Protein AF-A0A7C2ALG6-F1 (afdb_monomer_lite)

Sequence (83 aa):
MPVKRLNIELPLDQYEFLRKEATARGIAISRLIRELIAKHRQSLTEELKKTYKNDPWFRRRGSFDGPDDLAEKHDFYLYGKNR

Foldseek 3Di:
DDDDDDDDDDDPVVVVVLVVVCVVVVHDSVVVVVVVVVVVLVVDDVVVVQDCVNPPVSVCVVVDPDDPDCPVCVCCVPPNPPD

Radius of gyration: 23.99 Å; chains: 1; bounding box: 39×23×70 Å

Organism: Desulfofervidus auxilii (NCBI:txid1621989)

Secondary structure (DSSP, 8-state):
-----------HHHHHHHHHHHHHTT--HHHHHHHHHHHHHHTS-HHHH--GGG-HHHHTTT-----S-SSTTHHHHHH----

pLDDT: mean 79.03, std 14.75, range [47.81, 97.06]

Structure (mmCIF, N/CA/C/O backbone):
data_AF-A0A7C2ALG6-F1
#
_entry.id   AF-A0A7C2ALG6-F1
#
loop_
_atom_site.group_PDB
_atom_site.id
_atom_site.type_symbol
_atom_site.label_atom_id
_atom_site.label_alt_id
_atom_site.label_comp_id
_atom_site.label_asym_id
_atom_site.label_entity_id
_atom_site.label_seq_id
_atom_site.pdbx_PDB_ins_code
_atom_site.Cartn_x
_atom_site.Cartn_y
_atom_site.Cartn_z
_atom_site.occupancy
_atom_site.B_iso_or_equiv
_atom_site.auth_seq_id
_atom_site.auth_comp_id
_atom_site.auth_asym_id
_atom_site.auth_atom_id
_atom_site.pdbx_PDB_model_num
ATOM 1 N N . MET A 1 1 ? 2.099 13.673 -11.916 1.00 58.84 1 MET A N 1
ATOM 2 C CA . MET A 1 1 ? 2.857 12.396 -11.946 1.00 58.84 1 MET A CA 1
ATOM 3 C C . MET A 1 1 ? 2.038 11.366 -12.710 1.00 58.84 1 MET A C 1
ATOM 5 O O . MET A 1 1 ? 0.824 11.405 -12.553 1.00 58.84 1 MET A O 1
ATOM 9 N N . PRO A 1 2 ? 2.638 10.483 -13.527 1.00 75.88 2 PRO A N 1
ATOM 10 C CA . PRO A 1 2 ? 1.890 9.397 -14.160 1.00 75.88 2 PRO A CA 1
ATOM 11 C C . PRO A 1 2 ? 1.294 8.487 -13.077 1.00 75.88 2 PRO A C 1
ATOM 13 O O . PRO A 1 2 ? 2.009 8.064 -12.168 1.00 75.88 2 PRO A O 1
ATOM 16 N N . VAL A 1 3 ? -0.012 8.223 -13.152 1.00 80.06 3 VAL A N 1
ATOM 17 C CA . VAL A 1 3 ? -0.741 7.367 -12.203 1.00 80.06 3 VAL A CA 1
ATOM 18 C C . VAL A 1 3 ? -1.169 6.101 -12.934 1.00 80.06 3 VAL A C 1
ATOM 20 O O . VAL A 1 3 ? -1.822 6.181 -13.971 1.00 80.06 3 VAL A O 1
ATOM 23 N N . LYS A 1 4 ? -0.818 4.932 -12.392 1.00 85.31 4 LYS A N 1
ATOM 24 C CA . LYS A 1 4 ? -1.270 3.630 -12.899 1.00 85.31 4 LYS A CA 1
ATOM 25 C C . LYS A 1 4 ? -2.356 3.085 -11.972 1.00 85.31 4 LYS A C 1
ATOM 27 O O . LYS A 1 4 ? -2.159 3.060 -10.759 1.00 85.31 4 LYS A O 1
ATOM 32 N N . ARG A 1 5 ? -3.499 2.674 -12.531 1.00 89.44 5 ARG A N 1
ATOM 33 C CA . ARG A 1 5 ? -4.554 1.980 -11.775 1.00 89.44 5 ARG A CA 1
ATOM 34 C C . ARG A 1 5 ? -4.137 0.524 -11.567 1.00 89.44 5 ARG A C 1
ATOM 36 O O . ARG A 1 5 ? -3.693 -0.121 -12.514 1.00 89.44 5 ARG A O 1
ATOM 43 N N . LEU A 1 6 ? -4.257 0.044 -10.335 1.00 90.56 6 LEU A N 1
ATOM 44 C CA . LEU A 1 6 ? -3.967 -1.329 -9.939 1.00 90.56 6 LEU A CA 1
ATOM 45 C C . LEU A 1 6 ? -5.139 -1.829 -9.095 1.00 90.56 6 LEU A C 1
ATOM 47 O O . LEU A 1 6 ? -5.527 -1.153 -8.143 1.00 90.56 6 LEU A O 1
ATOM 51 N N . ASN A 1 7 ? -5.670 -2.996 -9.446 1.00 92.94 7 ASN A N 1
ATOM 52 C CA . ASN A 1 7 ? -6.629 -3.718 -8.619 1.00 92.94 7 ASN A CA 1
ATOM 53 C C . ASN A 1 7 ? -5.844 -4.732 -7.786 1.00 92.94 7 ASN A C 1
ATOM 55 O O . ASN A 1 7 ? -4.992 -5.433 -8.329 1.00 92.94 7 ASN A O 1
ATOM 59 N N . ILE A 1 8 ? -6.104 -4.770 -6.484 1.00 90.38 8 ILE A N 1
ATOM 60 C CA . ILE A 1 8 ? -5.476 -5.705 -5.551 1.00 90.38 8 ILE A CA 1
ATOM 61 C C . ILE A 1 8 ? -6.566 -6.489 -4.838 1.00 90.38 8 ILE A C 1
ATOM 63 O O . ILE A 1 8 ? -7.581 -5.918 -4.437 1.00 90.38 8 ILE A O 1
ATOM 67 N N . GLU A 1 9 ? -6.346 -7.786 -4.683 1.00 94.06 9 GLU A N 1
ATOM 68 C CA . GLU A 1 9 ? -7.168 -8.619 -3.818 1.00 94.06 9 GLU A CA 1
ATOM 69 C C . GLU A 1 9 ? -6.627 -8.521 -2.393 1.00 94.06 9 GLU A C 1
ATOM 71 O O . GLU A 1 9 ? -5.418 -8.594 -2.165 1.00 94.06 9 GLU A O 1
ATOM 76 N N . LEU A 1 10 ? -7.528 -8.305 -1.438 1.00 92.81 10 LEU A N 1
ATOM 77 C CA . LEU A 1 10 ? -7.207 -8.207 -0.021 1.00 92.81 10 LEU A CA 1
ATOM 78 C C . LEU A 1 10 ? -8.097 -9.182 0.750 1.00 92.81 10 LEU A C 1
ATOM 80 O O . LEU A 1 10 ? -9.305 -9.206 0.499 1.00 92.81 10 LEU A O 1
ATOM 84 N N . PRO A 1 11 ? -7.543 -9.942 1.711 1.00 97.06 11 PRO A N 1
ATOM 85 C CA . PRO A 1 11 ? -8.351 -10.669 2.679 1.00 97.06 11 PRO A CA 1
ATOM 86 C C . PRO A 1 11 ? -9.346 -9.730 3.370 1.00 97.06 11 PRO A C 1
ATOM 88 O O . PRO A 1 11 ? -9.012 -8.580 3.677 1.00 97.06 11 PRO A O 1
ATOM 91 N N . LEU A 1 12 ? -10.553 -10.231 3.641 1.00 95.12 12 LEU A N 1
ATOM 92 C CA . LEU A 1 12 ? -11.650 -9.429 4.191 1.00 95.12 12 LEU A CA 1
ATOM 93 C C . LEU A 1 12 ? -11.245 -8.719 5.490 1.00 95.12 12 LEU A C 1
ATOM 95 O O . LEU A 1 12 ? -11.454 -7.515 5.624 1.00 95.12 12 LEU A O 1
ATOM 99 N N . ASP A 1 13 ? -10.569 -9.432 6.388 1.00 96.12 13 ASP A N 1
ATOM 100 C CA . ASP A 1 13 ? -10.123 -8.904 7.680 1.00 96.12 13 ASP A CA 1
ATOM 101 C C . ASP A 1 13 ? -9.174 -7.703 7.525 1.00 96.12 13 ASP A C 1
ATOM 103 O O . ASP A 1 13 ? -9.262 -6.716 8.261 1.00 96.12 13 ASP A O 1
ATOM 107 N N . GLN A 1 14 ? -8.288 -7.743 6.522 1.00 93.75 14 GLN A N 1
ATOM 108 C CA . GLN A 1 14 ? -7.361 -6.646 6.234 1.00 93.75 14 GLN A CA 1
ATOM 109 C C . GLN A 1 14 ? -8.099 -5.433 5.665 1.00 93.75 14 GLN A C 1
ATOM 111 O O . GLN A 1 14 ? -7.788 -4.292 6.014 1.00 93.75 14 GLN A O 1
ATOM 116 N N . TYR A 1 15 ? -9.096 -5.668 4.812 1.00 94.75 15 TYR A N 1
ATOM 117 C CA . TYR A 1 15 ? -9.946 -4.601 4.297 1.00 94.75 15 TYR A CA 1
ATOM 118 C C . TYR A 1 15 ? -10.748 -3.931 5.420 1.00 94.75 15 TYR A C 1
ATOM 120 O O . TYR A 1 15 ? -10.798 -2.699 5.488 1.00 94.75 15 TYR A O 1
ATOM 128 N N . GLU A 1 16 ? -11.339 -4.711 6.327 1.00 95.94 16 GLU A N 1
ATOM 129 C CA . GLU A 1 16 ? -12.084 -4.169 7.464 1.00 95.94 16 GLU A CA 1
ATOM 130 C C . GLU A 1 16 ? -11.204 -3.332 8.387 1.00 95.94 16 GLU A C 1
ATOM 132 O O . GLU A 1 16 ? -11.611 -2.245 8.810 1.00 95.94 16 GLU A O 1
ATOM 137 N N . PHE A 1 17 ? -9.992 -3.811 8.671 1.00 95.31 17 PHE A N 1
ATOM 138 C CA . PHE A 1 17 ? -9.006 -3.065 9.442 1.00 95.31 17 PHE A CA 1
ATOM 139 C C . PHE A 1 17 ? -8.691 -1.716 8.781 1.00 95.31 17 PHE A C 1
ATOM 141 O O . PHE A 1 17 ? -8.852 -0.668 9.413 1.00 95.31 17 PHE A O 1
ATOM 148 N N . LEU A 1 18 ? -8.335 -1.725 7.490 1.00 94.56 18 LEU A N 1
ATOM 149 C CA . LEU A 1 18 ? -8.029 -0.507 6.733 1.00 94.56 18 LEU A CA 1
ATOM 150 C C . LEU A 1 18 ? -9.211 0.463 6.706 1.00 94.56 18 LEU A C 1
ATOM 152 O O . LEU A 1 18 ? -9.019 1.675 6.807 1.00 94.56 18 LEU A O 1
ATOM 156 N N . ARG A 1 19 ? -10.439 -0.051 6.582 1.00 95.00 19 ARG A N 1
ATOM 15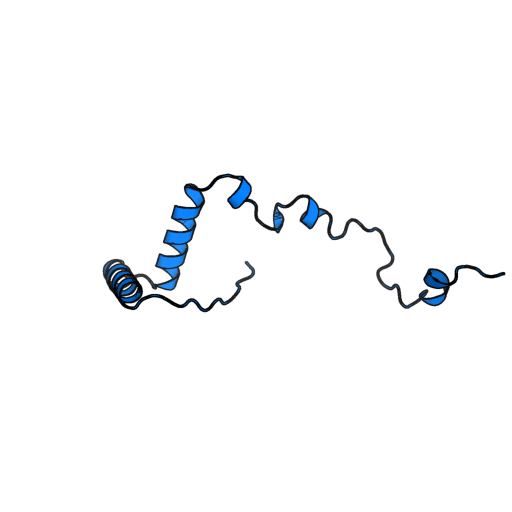7 C CA . ARG A 1 19 ? -11.657 0.761 6.606 1.00 95.00 19 ARG A CA 1
ATOM 158 C C . ARG A 1 19 ? -11.838 1.442 7.962 1.00 95.00 19 ARG A C 1
ATOM 160 O O . ARG A 1 19 ? -12.021 2.657 7.987 1.00 95.00 19 ARG A O 1
ATOM 167 N N . LYS A 1 20 ? -11.761 0.695 9.069 1.00 96.50 20 LYS A N 1
ATOM 168 C CA . LYS A 1 20 ? -11.904 1.238 10.433 1.00 96.50 20 LYS A CA 1
ATOM 169 C C . LYS A 1 20 ? -10.842 2.298 10.721 1.00 96.50 20 LYS A C 1
ATOM 171 O O . LYS A 1 20 ? -11.170 3.374 11.215 1.00 96.50 20 LYS A O 1
ATOM 176 N N . GLU A 1 21 ? -9.594 2.024 10.353 1.00 95.69 21 GLU A N 1
ATOM 177 C CA . GLU A 1 21 ? -8.481 2.956 10.540 1.00 95.69 21 GLU A CA 1
ATOM 178 C C . GLU A 1 21 ? -8.648 4.232 9.702 1.00 95.69 21 GLU A C 1
ATOM 180 O O . GLU A 1 21 ? -8.482 5.341 10.214 1.00 95.69 21 GLU A O 1
ATOM 185 N N . ALA A 1 22 ? -9.020 4.096 8.428 1.00 95.62 22 ALA A N 1
ATOM 186 C CA . ALA A 1 22 ? -9.263 5.232 7.545 1.00 95.62 22 ALA A CA 1
ATOM 187 C C . ALA A 1 22 ? -10.415 6.113 8.060 1.00 95.62 22 ALA A C 1
ATOM 189 O O . ALA A 1 22 ? -10.287 7.339 8.076 1.00 95.62 22 ALA A O 1
ATOM 190 N N . THR A 1 23 ? -11.501 5.498 8.544 1.00 95.69 23 THR A N 1
ATOM 191 C CA . THR A 1 23 ? -12.631 6.207 9.161 1.00 95.69 23 THR A CA 1
ATOM 192 C C . THR A 1 23 ? -12.214 6.937 10.434 1.00 95.69 23 THR A C 1
ATOM 194 O O . THR A 1 23 ? -12.509 8.122 10.558 1.00 95.69 23 THR A O 1
ATOM 197 N N . ALA A 1 24 ? -11.483 6.283 11.341 1.00 96.12 24 ALA A N 1
ATOM 198 C CA . ALA A 1 24 ? -11.012 6.906 12.581 1.00 96.12 24 ALA A CA 1
ATOM 199 C C . ALA A 1 24 ? -10.107 8.124 12.324 1.00 96.12 24 ALA A C 1
ATOM 201 O O . ALA A 1 24 ? -10.127 9.090 13.081 1.00 96.12 24 ALA A O 1
ATOM 202 N N . ARG A 1 25 ? -9.333 8.093 11.234 1.00 94.19 25 ARG A N 1
ATOM 203 C CA . ARG A 1 25 ? -8.442 9.185 10.811 1.00 94.19 25 ARG A CA 1
ATOM 204 C C . ARG A 1 25 ? -9.113 10.229 9.910 1.00 94.19 25 ARG A C 1
ATOM 206 O O . ARG A 1 25 ? -8.473 11.224 9.580 1.00 94.19 25 ARG A O 1
ATOM 213 N N . GLY A 1 26 ? -10.351 10.006 9.467 1.00 95.50 26 GLY A N 1
ATOM 214 C CA . GLY A 1 26 ? -11.052 10.897 8.536 1.00 95.50 26 GLY A CA 1
ATOM 215 C C . GLY A 1 26 ? -10.403 10.992 7.147 1.00 95.50 26 GLY A C 1
ATOM 216 O O . GLY A 1 26 ? -10.499 12.026 6.488 1.00 95.50 26 GLY A O 1
ATOM 217 N N . ILE A 1 27 ? -9.715 9.940 6.692 1.00 95.44 27 ILE A N 1
ATOM 218 C CA . ILE A 1 27 ? -9.025 9.916 5.393 1.00 95.44 27 ILE A CA 1
ATOM 219 C C . ILE A 1 27 ? -9.563 8.812 4.485 1.00 95.44 27 ILE A C 1
ATOM 221 O O . ILE A 1 27 ? -10.161 7.838 4.927 1.00 95.44 27 ILE A O 1
ATOM 225 N N . ALA A 1 28 ? -9.311 8.933 3.182 1.00 94.31 28 ALA A N 1
ATOM 226 C CA . ALA A 1 28 ? -9.627 7.869 2.236 1.00 94.31 28 ALA A CA 1
ATOM 227 C C . ALA A 1 28 ? -8.696 6.656 2.421 1.00 94.31 28 ALA A C 1
ATOM 229 O O . ALA A 1 28 ? -7.485 6.821 2.586 1.00 94.31 28 ALA A O 1
ATOM 230 N N . ILE A 1 29 ? -9.227 5.441 2.244 1.00 92.75 29 ILE A N 1
ATOM 231 C CA . ILE A 1 29 ? -8.445 4.188 2.258 1.00 92.75 29 ILE A CA 1
ATOM 232 C C . ILE A 1 29 ? -7.265 4.262 1.274 1.00 92.75 29 ILE A C 1
ATOM 234 O O . ILE A 1 29 ? -6.147 3.874 1.597 1.00 92.75 29 ILE A O 1
ATOM 238 N N . SER A 1 30 ? -7.469 4.852 0.091 1.00 91.94 30 SER A N 1
ATOM 239 C CA . SER A 1 30 ? -6.394 5.029 -0.897 1.00 91.94 30 SER A CA 1
ATOM 240 C C . SER A 1 30 ? -5.254 5.927 -0.404 1.00 91.94 30 SER A C 1
ATOM 242 O O . SER A 1 30 ? -4.105 5.734 -0.798 1.00 91.94 30 SER A O 1
ATOM 244 N N . ARG A 1 31 ? -5.544 6.915 0.454 1.00 93.69 31 ARG A N 1
ATOM 245 C CA . ARG A 1 31 ? -4.523 7.757 1.089 1.00 93.69 31 ARG A CA 1
ATOM 246 C C . ARG A 1 31 ? -3.763 6.966 2.150 1.00 93.69 31 ARG A C 1
ATOM 248 O O . ARG A 1 31 ? -2.539 6.985 2.110 1.00 93.69 31 ARG A O 1
ATOM 255 N N . LEU A 1 32 ? -4.473 6.224 2.997 1.00 94.56 32 LEU A N 1
ATOM 256 C CA . LEU A 1 32 ? -3.868 5.356 4.009 1.00 94.56 32 LEU A CA 1
ATOM 257 C C . LEU A 1 32 ? -2.913 4.331 3.377 1.00 94.56 32 LEU A C 1
ATOM 259 O O . LEU A 1 32 ? -1.763 4.224 3.791 1.00 94.56 32 LEU A O 1
ATOM 263 N N . ILE A 1 33 ? -3.338 3.651 2.307 1.00 93.50 33 ILE A N 1
ATOM 264 C CA . ILE A 1 33 ? -2.489 2.699 1.570 1.00 93.50 33 ILE A CA 1
ATOM 265 C C . ILE A 1 33 ? -1.222 3.387 1.039 1.00 93.50 33 ILE A C 1
ATOM 267 O O . ILE A 1 33 ? -0.124 2.851 1.175 1.00 93.50 33 ILE A O 1
ATOM 271 N N . ARG A 1 34 ? -1.337 4.593 0.466 1.00 92.62 34 ARG A N 1
ATOM 272 C CA . ARG A 1 34 ? -0.166 5.353 -0.010 1.00 92.62 34 ARG A CA 1
ATOM 273 C C . ARG A 1 34 ? 0.791 5.726 1.125 1.00 92.62 34 ARG A C 1
ATOM 275 O O . ARG A 1 34 ? 2.000 5.647 0.927 1.00 92.62 34 ARG A O 1
ATOM 282 N N . GLU A 1 35 ? 0.272 6.107 2.289 1.00 93.50 35 GLU A N 1
ATOM 283 C CA . GLU A 1 35 ? 1.078 6.416 3.477 1.00 93.50 35 GLU A CA 1
ATOM 284 C C . GLU A 1 35 ? 1.806 5.171 4.002 1.00 93.50 35 GLU A C 1
ATOM 286 O O . GLU A 1 35 ? 3.003 5.237 4.286 1.00 93.50 35 GLU A O 1
ATOM 291 N N . LEU A 1 36 ? 1.130 4.018 4.045 1.00 92.81 36 LEU A N 1
ATOM 292 C CA . LEU A 1 36 ? 1.736 2.738 4.421 1.00 92.81 36 LEU A CA 1
ATOM 293 C C . LEU A 1 36 ? 2.854 2.332 3.453 1.00 92.81 36 LEU A C 1
ATOM 295 O O . LEU A 1 36 ? 3.944 1.974 3.897 1.00 92.81 36 LEU A O 1
ATOM 299 N N . ILE A 1 37 ? 2.627 2.462 2.142 1.00 91.69 37 ILE A N 1
ATOM 300 C CA . 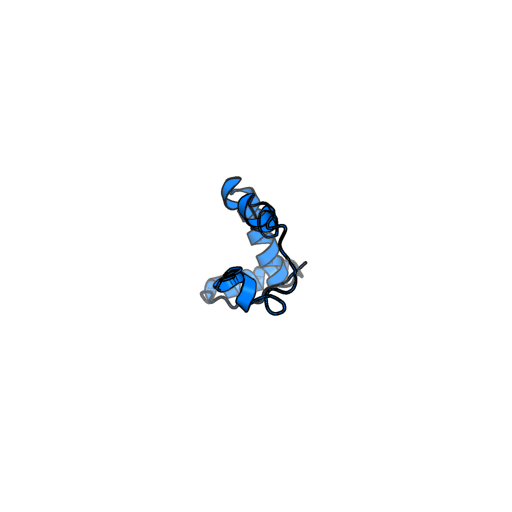ILE A 1 37 ? 3.654 2.204 1.119 1.00 91.69 37 ILE A CA 1
ATOM 301 C C . ILE A 1 37 ? 4.847 3.147 1.305 1.00 91.69 37 ILE A C 1
ATOM 303 O O . ILE A 1 37 ? 5.996 2.709 1.244 1.00 91.69 37 ILE A O 1
ATOM 307 N N . ALA A 1 38 ? 4.601 4.437 1.548 1.00 90.06 38 ALA A N 1
ATOM 308 C CA . ALA A 1 38 ? 5.664 5.417 1.755 1.00 90.06 38 ALA A CA 1
ATOM 309 C C . ALA A 1 38 ? 6.490 5.107 3.012 1.00 90.06 38 ALA A C 1
ATOM 311 O O . ALA A 1 38 ? 7.720 5.142 2.956 1.00 90.06 38 ALA A O 1
ATOM 312 N N . LYS A 1 39 ? 5.828 4.745 4.117 1.00 91.94 39 LYS A N 1
ATOM 313 C CA . LYS A 1 39 ? 6.482 4.340 5.366 1.00 91.94 39 LYS A CA 1
ATOM 314 C C . LYS A 1 39 ? 7.305 3.068 5.171 1.00 91.94 39 LYS A C 1
ATOM 316 O O . LYS A 1 39 ? 8.462 3.021 5.574 1.00 91.94 39 LYS A O 1
ATOM 321 N N . HIS A 1 40 ? 6.752 2.063 4.494 1.00 89.38 40 HIS A N 1
ATOM 322 C CA . HIS A 1 40 ? 7.483 0.836 4.191 1.00 89.38 40 HIS A CA 1
ATOM 323 C C . HIS A 1 40 ? 8.709 1.114 3.311 1.00 89.38 40 HIS A C 1
ATOM 325 O O . HIS A 1 40 ? 9.802 0.637 3.608 1.00 89.38 40 HIS A O 1
ATOM 331 N N . ARG A 1 41 ? 8.581 1.982 2.299 1.00 86.88 41 ARG A N 1
ATOM 332 C CA . ARG A 1 41 ? 9.698 2.378 1.429 1.00 86.88 41 ARG A CA 1
ATOM 333 C C . ARG A 1 41 ? 10.875 2.981 2.198 1.00 86.88 41 ARG A C 1
ATOM 335 O O . ARG A 1 41 ? 12.011 2.777 1.783 1.00 86.88 41 ARG A O 1
ATOM 342 N N . GLN A 1 42 ? 10.638 3.703 3.295 1.00 86.75 42 GLN A N 1
ATOM 343 C CA . GLN A 1 42 ? 11.718 4.259 4.122 1.00 86.75 42 GLN A CA 1
ATOM 344 C C . GLN A 1 42 ? 12.589 3.165 4.753 1.00 86.75 42 GLN A C 1
ATOM 346 O O . GLN A 1 42 ? 13.795 3.359 4.873 1.00 86.75 42 GLN A O 1
ATOM 351 N N . SER A 1 43 ? 11.992 2.017 5.087 1.00 84.81 43 SER A N 1
ATOM 352 C CA . SER A 1 43 ? 12.686 0.873 5.694 1.00 84.81 43 SER A CA 1
ATOM 353 C C . SER A 1 43 ? 13.447 -0.019 4.704 1.00 84.81 43 SER A C 1
ATOM 355 O O . SER A 1 43 ? 14.178 -0.907 5.128 1.00 84.81 43 SER A O 1
ATOM 357 N N . LEU A 1 44 ? 13.293 0.201 3.394 1.00 83.94 44 LEU A N 1
ATOM 358 C CA . LEU A 1 44 ? 13.943 -0.611 2.363 1.00 83.94 44 LEU A CA 1
ATOM 359 C C . LEU A 1 44 ? 15.353 -0.107 2.022 1.00 83.94 44 LEU A C 1
ATOM 361 O O . LEU A 1 44 ? 15.688 1.064 2.224 1.00 83.94 44 LEU A O 1
ATOM 365 N N . THR A 1 45 ? 16.165 -0.994 1.447 1.00 81.38 45 THR A N 1
ATOM 366 C CA . THR A 1 45 ? 17.490 -0.665 0.904 1.00 81.38 45 THR A CA 1
ATOM 367 C C . THR A 1 45 ? 17.391 0.293 -0.287 1.00 81.38 45 THR A C 1
ATOM 369 O O . THR A 1 45 ? 16.381 0.346 -0.995 1.00 81.38 45 THR A O 1
ATOM 372 N N . GLU A 1 46 ? 18.459 1.056 -0.541 1.00 75.12 46 GLU A N 1
ATOM 373 C CA . GLU A 1 46 ? 18.508 2.034 -1.641 1.00 75.12 46 GLU A CA 1
ATOM 374 C C . GLU A 1 46 ? 18.290 1.403 -3.023 1.00 75.12 46 GLU A C 1
ATOM 376 O O . GLU A 1 46 ? 17.731 2.037 -3.917 1.00 75.12 46 GLU A O 1
ATOM 381 N N . GLU A 1 47 ? 18.648 0.130 -3.197 1.00 73.44 47 GLU A N 1
ATOM 382 C CA . GLU A 1 47 ? 18.414 -0.610 -4.439 1.00 73.44 47 GLU A CA 1
ATOM 383 C C . GLU A 1 47 ? 16.926 -0.758 -4.767 1.00 73.44 47 GLU A C 1
ATOM 385 O O . GLU A 1 47 ? 16.529 -0.494 -5.898 1.00 73.44 47 GLU A O 1
ATOM 390 N N . LEU A 1 48 ? 16.090 -1.074 -3.775 1.00 71.06 48 LEU A N 1
ATOM 391 C CA . LEU A 1 48 ? 14.633 -1.175 -3.936 1.00 71.06 48 LEU A CA 1
ATOM 392 C C . LEU A 1 48 ? 13.958 0.199 -4.067 1.00 71.06 48 LEU A C 1
ATOM 394 O O . LEU A 1 48 ? 12.830 0.304 -4.551 1.00 71.06 48 LEU A O 1
ATOM 398 N N . LYS A 1 49 ? 14.640 1.276 -3.660 1.00 72.12 49 LYS A N 1
ATOM 399 C CA . LYS A 1 49 ? 14.161 2.653 -3.852 1.00 72.12 49 LYS A CA 1
ATOM 400 C C . LYS A 1 49 ? 14.446 3.184 -5.255 1.00 72.12 49 LYS A C 1
ATOM 402 O O . LYS A 1 49 ? 13.796 4.174 -5.638 1.00 72.12 49 LYS A O 1
ATOM 407 N N . LYS A 1 50 ? 15.365 2.564 -6.015 1.00 69.56 50 LYS A N 1
ATOM 408 C CA . LYS A 1 50 ? 15.672 2.944 -7.402 1.00 69.56 50 LYS A CA 1
ATOM 409 C C . LYS A 1 50 ? 14.387 2.893 -8.222 1.00 69.56 50 LYS A C 1
ATOM 411 O O . LYS A 1 50 ? 13.721 1.876 -8.355 1.00 69.56 50 LYS A O 1
ATOM 416 N N . THR A 1 51 ? 14.000 4.047 -8.743 1.00 68.75 51 THR A N 1
ATOM 417 C CA . THR A 1 51 ? 12.860 4.162 -9.659 1.00 68.75 51 THR A CA 1
ATOM 418 C C . THR A 1 51 ? 13.366 3.941 -11.080 1.00 68.75 51 THR A C 1
ATOM 420 O O . THR A 1 51 ? 14.505 4.302 -11.355 1.00 68.75 51 THR A O 1
ATOM 423 N N . TYR A 1 52 ? 12.526 3.464 -12.005 1.00 62.72 52 TYR A N 1
ATOM 424 C CA . TYR A 1 52 ? 12.892 3.343 -13.428 1.00 62.72 52 TYR A CA 1
ATOM 425 C C . TYR A 1 52 ? 13.513 4.636 -13.996 1.00 62.72 52 TYR A C 1
ATOM 427 O O . TYR A 1 52 ? 14.431 4.582 -14.791 1.00 62.72 52 TYR A O 1
ATOM 435 N N . LYS A 1 53 ? 13.094 5.822 -13.528 1.00 59.59 53 LYS A N 1
ATOM 436 C CA . LYS A 1 53 ? 13.685 7.119 -13.925 1.00 59.59 53 LYS A CA 1
ATOM 437 C C . LYS A 1 53 ? 15.123 7.360 -13.436 1.00 59.59 53 LYS A C 1
ATOM 439 O O . LYS A 1 53 ? 15.839 8.184 -14.004 1.00 59.59 53 LYS A O 1
ATOM 444 N N . ASN A 1 54 ? 15.517 6.696 -12.355 1.00 63.03 54 ASN A N 1
ATOM 445 C CA . ASN A 1 54 ? 16.844 6.791 -11.744 1.00 63.03 54 ASN A CA 1
ATOM 446 C C . ASN A 1 54 ? 17.744 5.614 -12.134 1.00 63.03 54 ASN A C 1
ATOM 448 O O . ASN A 1 54 ? 18.885 5.565 -11.686 1.00 63.03 54 ASN A O 1
ATOM 452 N N . ASP A 1 55 ? 17.246 4.685 -12.950 1.00 63.66 55 ASP A N 1
ATOM 453 C CA . ASP A 1 55 ? 18.054 3.627 -13.536 1.00 63.66 55 ASP A CA 1
ATOM 454 C C . ASP A 1 55 ? 18.979 4.238 -14.613 1.00 63.66 55 ASP A C 1
ATOM 456 O O . ASP A 1 55 ? 18.480 4.813 -15.591 1.00 63.66 55 ASP A O 1
ATOM 460 N N . PRO A 1 56 ? 20.316 4.147 -14.457 1.00 6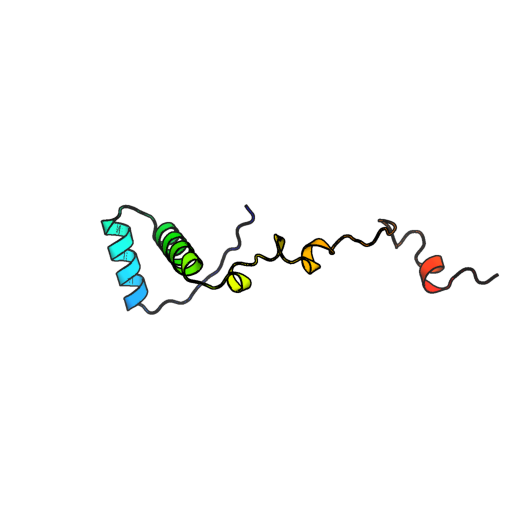6.06 56 PRO A N 1
ATOM 461 C CA . PRO A 1 56 ? 21.270 4.622 -15.457 1.00 66.06 56 PRO A CA 1
ATOM 462 C C . PRO A 1 56 ? 21.032 4.031 -16.853 1.00 66.06 56 PRO A C 1
ATOM 464 O O . PRO A 1 56 ? 21.288 4.706 -17.848 1.00 66.06 56 PRO A O 1
ATOM 467 N N . TRP A 1 57 ? 20.509 2.805 -16.944 1.00 63.41 57 TRP A N 1
ATOM 468 C CA . TRP A 1 57 ? 20.188 2.151 -18.214 1.00 63.41 57 TRP A CA 1
ATOM 469 C C . TRP A 1 57 ? 18.908 2.697 -18.842 1.00 63.41 57 TRP A C 1
ATOM 471 O O . TRP A 1 57 ? 18.843 2.871 -20.056 1.00 63.41 57 TRP A O 1
ATOM 481 N N . PHE A 1 58 ? 17.908 3.046 -18.031 1.00 61.44 58 PHE A N 1
ATOM 482 C CA . PHE A 1 58 ? 16.700 3.704 -18.528 1.00 61.44 58 PHE A CA 1
ATOM 483 C C . PHE A 1 58 ? 16.989 5.135 -18.994 1.00 61.44 58 PHE A C 1
ATOM 485 O O . PHE A 1 58 ? 16.428 5.564 -19.996 1.00 61.44 58 PHE A O 1
ATOM 492 N N . ARG A 1 59 ? 17.907 5.857 -18.334 1.00 60.31 59 ARG A N 1
ATOM 493 C CA . ARG A 1 59 ? 18.396 7.165 -18.817 1.00 60.31 59 ARG A CA 1
ATOM 494 C C . ARG A 1 59 ? 19.164 7.079 -20.140 1.00 60.31 59 ARG A C 1
ATOM 496 O O . ARG A 1 59 ? 19.210 8.077 -20.846 1.00 60.31 59 ARG A O 1
ATOM 503 N N . ARG A 1 60 ? 19.726 5.914 -20.495 1.00 61.41 60 ARG A N 1
ATOM 504 C CA . ARG A 1 60 ? 20.304 5.668 -21.831 1.00 61.41 60 ARG A CA 1
ATOM 505 C C . ARG A 1 60 ? 19.256 5.408 -22.917 1.00 61.41 60 ARG A C 1
ATOM 507 O O . ARG A 1 60 ? 19.621 5.356 -24.090 1.00 61.41 60 ARG A O 1
ATOM 514 N N . ARG A 1 61 ? 17.965 5.237 -22.592 1.00 51.38 61 ARG A N 1
ATOM 515 C CA . ARG A 1 61 ? 16.924 5.217 -23.635 1.00 51.38 61 ARG A CA 1
ATOM 516 C C . ARG A 1 61 ? 16.867 6.606 -24.273 1.00 51.38 61 ARG A C 1
ATOM 518 O O . ARG A 1 61 ? 16.535 7.571 -23.597 1.00 51.38 61 ARG A O 1
ATOM 525 N N . GLY A 1 62 ? 17.216 6.682 -25.556 1.00 52.66 62 GLY A N 1
ATOM 526 C CA . GLY A 1 62 ? 17.395 7.937 -26.294 1.00 52.66 62 GLY A CA 1
ATOM 527 C C . GLY A 1 62 ? 18.858 8.323 -26.539 1.00 52.66 62 GLY A C 1
ATOM 528 O O . GLY A 1 62 ? 19.106 9.313 -27.208 1.00 52.66 62 GLY A O 1
ATOM 529 N N . SER A 1 63 ? 19.840 7.545 -26.066 1.00 53.84 63 SER A N 1
ATOM 530 C CA . SER A 1 63 ? 21.260 7.721 -26.428 1.00 53.84 63 SER A CA 1
ATOM 531 C C . SER A 1 63 ? 21.615 7.095 -27.784 1.00 53.84 63 SER A C 1
ATOM 533 O O . SER A 1 63 ? 22.734 6.622 -27.974 1.00 53.84 63 SER A O 1
ATOM 535 N N . PHE A 1 64 ? 20.658 7.057 -28.708 1.00 59.09 64 PHE A N 1
ATOM 536 C CA . PHE A 1 64 ? 20.912 6.755 -30.108 1.00 59.09 64 PHE A CA 1
ATOM 537 C C . PHE A 1 64 ? 20.669 8.049 -30.869 1.00 59.09 64 PHE A C 1
ATOM 539 O O . PHE A 1 64 ? 19.529 8.482 -30.996 1.00 59.09 64 PHE A O 1
ATOM 546 N N . ASP A 1 65 ? 21.758 8.677 -31.300 1.00 57.59 65 ASP A N 1
ATOM 547 C CA . ASP A 1 65 ? 21.713 9.799 -32.228 1.00 57.59 65 ASP A CA 1
ATOM 548 C C . ASP A 1 65 ? 21.475 9.197 -33.617 1.00 57.59 65 ASP A C 1
ATOM 550 O O . ASP A 1 65 ? 22.392 8.705 -34.279 1.00 57.59 65 ASP A O 1
ATOM 554 N N . GLY A 1 66 ? 20.201 9.049 -33.965 1.00 63.97 66 GLY A N 1
ATOM 555 C CA . GLY A 1 66 ? 19.747 8.360 -35.162 1.00 63.97 66 GLY A CA 1
ATOM 556 C C . GLY A 1 66 ? 18.573 9.111 -35.782 1.00 63.97 66 GLY A C 1
ATOM 557 O O . GLY A 1 66 ? 17.847 9.792 -35.064 1.00 63.97 66 GLY A O 1
ATOM 558 N N . PRO A 1 67 ? 18.397 9.028 -37.107 1.00 63.09 67 PRO A N 1
ATOM 559 C CA . PRO A 1 67 ? 17.346 9.761 -37.800 1.00 63.09 67 PRO A CA 1
ATOM 560 C C . PRO A 1 67 ? 15.960 9.363 -37.277 1.00 63.09 67 PRO A C 1
ATOM 562 O O . PRO A 1 67 ? 15.677 8.176 -37.113 1.00 63.09 67 PRO A O 1
ATOM 565 N N . ASP A 1 68 ? 15.111 10.368 -37.035 1.00 61.91 68 ASP A N 1
ATOM 566 C CA . ASP A 1 68 ? 13.754 10.205 -36.489 1.00 61.91 68 ASP A CA 1
ATOM 567 C C . ASP A 1 68 ? 12.841 9.371 -37.402 1.00 61.91 68 ASP A C 1
ATOM 569 O O . ASP A 1 68 ? 11.919 8.707 -36.926 1.00 61.91 68 ASP A O 1
ATOM 573 N N . ASP A 1 69 ? 13.126 9.374 -38.708 1.00 63.97 69 ASP A N 1
ATOM 574 C CA . ASP A 1 69 ? 12.407 8.601 -39.712 1.00 63.97 69 ASP A CA 1
ATOM 575 C C . ASP A 1 69 ? 13.338 7.607 -40.423 1.00 63.97 69 ASP A C 1
ATOM 577 O O . ASP A 1 69 ? 14.123 7.942 -41.314 1.00 63.97 69 ASP A O 1
ATOM 581 N N . LEU A 1 70 ? 13.248 6.342 -40.009 1.00 65.06 70 LEU A N 1
ATOM 582 C CA . LEU A 1 70 ? 13.959 5.232 -40.644 1.00 65.06 70 LEU A CA 1
ATOM 583 C C . LEU A 1 70 ? 13.254 4.735 -41.919 1.00 65.06 70 LEU A C 1
ATOM 585 O O . LEU A 1 70 ? 13.847 3.946 -42.658 1.00 65.06 70 LEU A O 1
ATOM 589 N N . ALA A 1 71 ? 12.018 5.174 -42.189 1.00 65.75 71 ALA A N 1
ATOM 590 C CA . ALA A 1 71 ? 11.244 4.762 -43.356 1.00 65.75 71 ALA A CA 1
ATOM 591 C C . ALA A 1 71 ? 11.710 5.474 -44.635 1.00 65.75 71 ALA A C 1
ATOM 593 O O . ALA A 1 71 ? 11.760 4.841 -45.688 1.00 65.75 71 ALA A O 1
ATOM 59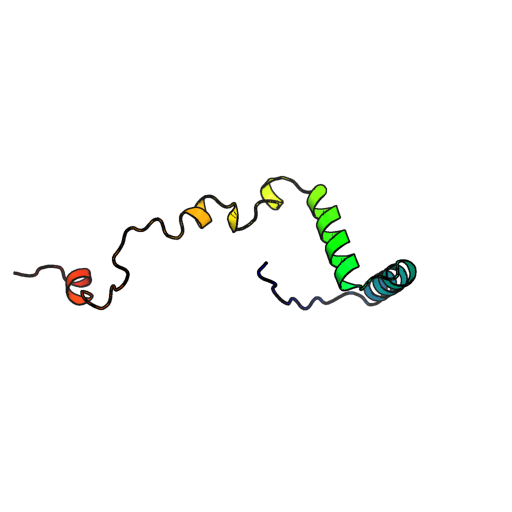4 N N . GLU A 1 72 ? 12.144 6.738 -44.552 1.00 65.75 72 GLU A N 1
ATOM 595 C CA . GLU A 1 72 ? 12.611 7.507 -45.723 1.00 65.75 72 GLU A CA 1
ATOM 596 C C . GLU A 1 72 ? 13.821 6.880 -46.432 1.00 65.75 72 GLU A C 1
ATOM 598 O O . GLU A 1 72 ? 14.004 7.037 -47.639 1.00 65.75 72 GLU A O 1
ATOM 603 N N . LYS A 1 73 ? 14.673 6.174 -45.686 1.00 68.31 73 LYS A N 1
ATOM 604 C CA . LYS A 1 73 ? 15.905 5.550 -46.196 1.00 68.31 73 LYS A CA 1
ATOM 605 C C . LYS A 1 73 ? 15.966 4.062 -45.875 1.00 68.31 73 LYS A C 1
ATOM 607 O O . LYS A 1 73 ? 17.053 3.490 -45.833 1.00 68.31 73 LYS A O 1
ATOM 612 N N . HIS A 1 74 ? 14.807 3.436 -45.682 1.00 70.94 74 HIS A N 1
ATOM 613 C CA . HIS A 1 74 ? 14.672 2.030 -45.305 1.00 70.94 74 HIS A CA 1
ATOM 614 C C . HIS A 1 74 ? 15.524 1.104 -46.188 1.00 70.94 74 HIS A C 1
ATOM 616 O O . HIS A 1 74 ? 16.315 0.307 -45.682 1.00 70.94 74 HIS A O 1
ATOM 622 N N . ASP A 1 75 ? 15.453 1.293 -47.507 1.00 72.56 75 ASP A N 1
ATOM 623 C CA . ASP A 1 75 ? 16.215 0.492 -48.469 1.00 72.56 75 ASP A CA 1
ATOM 624 C C . ASP A 1 75 ? 17.725 0.761 -48.394 1.00 72.56 75 ASP A C 1
ATOM 626 O O . ASP A 1 75 ? 18.530 -0.165 -48.482 1.00 72.56 75 ASP A O 1
ATOM 630 N N . PHE A 1 76 ? 18.133 2.012 -48.158 1.00 73.94 76 PHE A 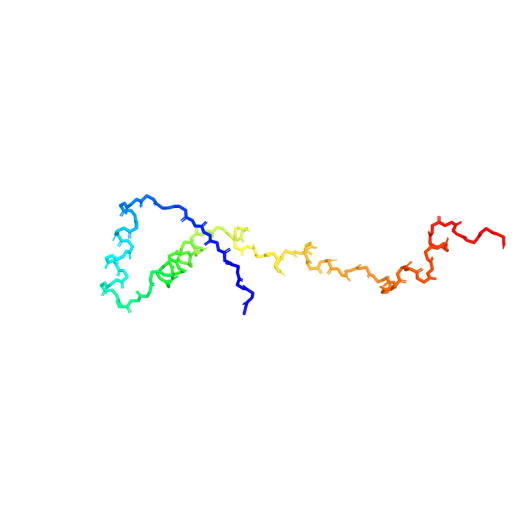N 1
ATOM 631 C CA . PHE A 1 76 ? 19.542 2.367 -47.961 1.00 73.94 76 PHE A CA 1
ATOM 632 C C . PHE A 1 76 ? 20.108 1.764 -46.668 1.00 73.94 76 PHE A C 1
ATOM 634 O O . PHE A 1 76 ? 21.250 1.306 -46.656 1.00 73.94 76 PHE A O 1
ATOM 641 N N . TYR A 1 77 ? 19.319 1.732 -45.591 1.00 70.12 77 TYR A N 1
ATOM 642 C CA . TYR A 1 77 ? 19.736 1.160 -44.311 1.00 70.12 77 TYR A CA 1
ATOM 643 C C . TYR A 1 77 ? 19.831 -0.368 -44.341 1.00 70.12 77 TYR A C 1
ATOM 645 O O . TYR A 1 77 ? 20.707 -0.923 -43.679 1.00 70.12 77 TYR A O 1
ATOM 653 N N . LEU A 1 78 ? 18.967 -1.045 -45.102 1.00 71.75 78 LEU A N 1
ATOM 654 C CA . LEU A 1 78 ? 18.951 -2.509 -45.184 1.00 71.75 78 LEU A CA 1
ATOM 655 C C . LEU A 1 78 ? 19.921 -3.078 -46.217 1.00 71.75 78 LEU A C 1
ATOM 657 O O . LEU A 1 78 ? 20.535 -4.114 -45.966 1.00 71.75 78 LEU A O 1
ATOM 661 N N . TYR A 1 79 ? 20.054 -2.428 -47.372 1.00 77.81 79 TYR A N 1
ATOM 662 C CA . TYR A 1 79 ? 20.780 -2.996 -48.512 1.00 77.81 79 TYR A CA 1
ATOM 663 C C . TYR A 1 79 ? 22.093 -2.271 -48.827 1.00 77.81 79 TYR A C 1
ATOM 665 O O . TYR A 1 79 ? 22.875 -2.764 -49.642 1.00 77.81 79 TYR A O 1
ATOM 673 N N . GLY A 1 80 ? 22.366 -1.136 -48.168 1.00 67.81 80 GLY A N 1
ATOM 674 C CA . GLY A 1 80 ? 23.532 -0.297 -48.441 1.00 67.81 80 GLY A CA 1
ATOM 675 C C . GLY A 1 80 ? 23.530 0.289 -49.860 1.00 67.81 80 GLY A C 1
ATOM 676 O O . GLY A 1 80 ? 22.630 0.056 -50.666 1.00 67.81 80 GLY A O 1
ATOM 677 N N . LYS A 1 81 ? 24.563 1.071 -50.200 1.00 63.28 81 LYS A N 1
ATOM 678 C CA . LYS A 1 81 ? 24.795 1.506 -51.588 1.00 63.28 81 LYS A CA 1
ATOM 679 C C . LYS A 1 81 ? 25.335 0.330 -52.401 1.00 63.28 81 LYS A C 1
ATOM 681 O O . LYS A 1 81 ? 26.546 0.147 -52.502 1.00 63.28 81 LYS A O 1
ATOM 686 N N . ASN A 1 82 ? 24.452 -0.460 -52.995 1.00 60.50 82 ASN A N 1
ATOM 687 C CA . ASN A 1 82 ? 24.860 -1.360 -54.066 1.00 60.50 82 ASN A C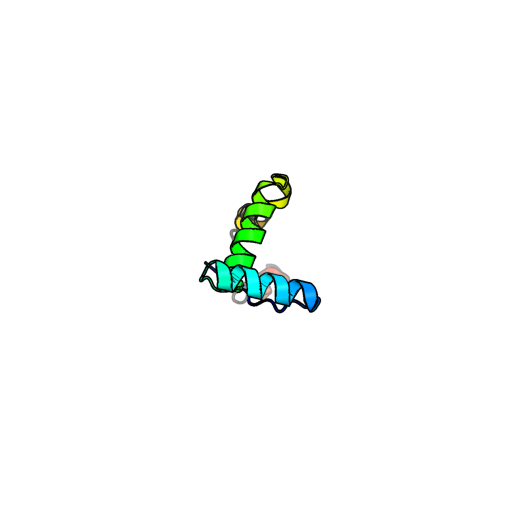A 1
ATOM 688 C C . ASN A 1 82 ? 24.907 -0.584 -55.391 1.00 60.50 82 ASN A C 1
ATOM 690 O O . ASN A 1 82 ? 23.885 -0.421 -56.049 1.00 60.50 82 ASN A O 1
ATOM 694 N N . ARG A 1 83 ? 26.146 -0.193 -55.737 1.00 47.81 83 ARG A N 1
ATOM 695 C CA . ARG A 1 83 ? 26.654 0.458 -56.964 1.00 47.81 83 ARG A CA 1
ATOM 696 C C . ARG A 1 83 ? 26.380 1.951 -57.130 1.00 47.81 83 ARG A C 1
ATOM 698 O O . ARG A 1 83 ? 25.222 2.352 -57.341 1.00 47.81 83 ARG A O 1
#